Protein AF-A0A6N2KB76-F1 (afdb_monomer_lite)

Radius of gyration: 21.72 Å; chains: 1; bounding box: 55×26×52 Å

Secondary structure (DSSP, 8-state):
----S--------------------PPPSSPPPGGGS-----HHHHHGGGS-------PPPPP-

InterPro domains:
  IPR023213 Chloramphenicol acetyltransferase-like domain superfamily [G3DSA:3.30.559.10] (14-63)

Organism: Salix viminalis (NCBI:txid40686)

Foldseek 3Di:
DDDDDPPDDPPVDDDDDDDDPDDDDDDPPDDDPPVRPDDDQDPVNVVCVVPPDDDDDDDDDDDD

Structure (mmCIF, N/CA/C/O backbone):
data_AF-A0A6N2KB76-F1
#
_entry.id   AF-A0A6N2KB76-F1
#
loop_
_atom_site.group_PDB
_atom_site.id
_atom_site.type_symbol
_atom_site.label_atom_id
_atom_site.label_alt_id
_atom_site.label_comp_id
_atom_site.label_asym_id
_atom_site.label_entity_id
_atom_site.label_seq_id
_atom_site.pdbx_PDB_ins_code
_atom_site.Cartn_x
_atom_site.Cartn_y
_atom_site.Cartn_z
_atom_site.occupancy
_atom_site.B_iso_or_equiv
_atom_site.auth_seq_id
_atom_site.auth_comp_id
_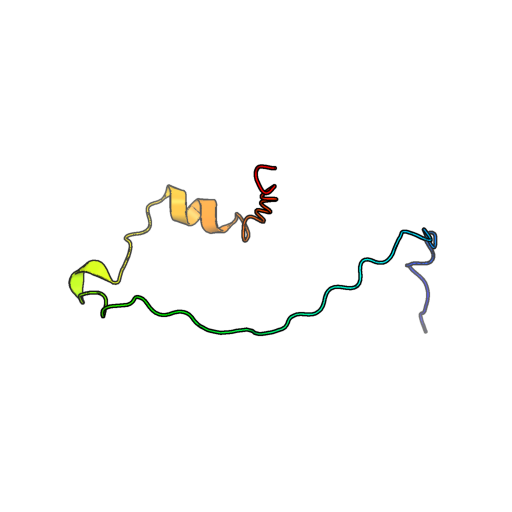atom_site.auth_asym_id
_atom_site.auth_atom_id
_atom_site.pdbx_PDB_model_num
ATOM 1 N N . MET A 1 1 ? 25.263 0.361 32.869 1.00 41.09 1 MET A N 1
ATOM 2 C CA . MET A 1 1 ? 25.814 1.599 32.285 1.00 41.09 1 MET A CA 1
ATOM 3 C C . MET A 1 1 ? 25.369 1.591 30.837 1.00 41.09 1 MET A C 1
ATOM 5 O O . MET A 1 1 ? 25.791 0.693 30.132 1.00 41.09 1 MET A O 1
ATOM 9 N N . GLU A 1 2 ? 24.420 2.385 30.374 1.00 37.97 2 GLU A N 1
ATOM 10 C CA . GLU A 1 2 ? 23.770 3.580 30.916 1.00 37.97 2 GLU A CA 1
ATOM 11 C C . GLU A 1 2 ? 22.258 3.461 30.699 1.00 37.97 2 GLU A C 1
ATOM 13 O O . GLU A 1 2 ? 21.800 2.991 29.659 1.00 37.97 2 GLU A O 1
ATOM 18 N N . ASN A 1 3 ? 21.510 3.861 31.724 1.00 39.06 3 ASN A N 1
ATOM 19 C CA . ASN A 1 3 ? 20.144 4.329 31.571 1.00 39.06 3 ASN A CA 1
ATOM 20 C C . ASN A 1 3 ? 20.192 5.817 31.175 1.00 39.06 3 ASN A C 1
ATOM 22 O O . ASN A 1 3 ? 21.229 6.460 31.306 1.00 39.06 3 ASN A O 1
ATOM 26 N N . ASP A 1 4 ? 19.022 6.347 30.823 1.00 47.00 4 ASP A N 1
ATOM 27 C CA . ASP A 1 4 ? 18.653 7.765 30.946 1.00 47.00 4 ASP A CA 1
ATOM 28 C C . ASP A 1 4 ? 18.814 8.643 29.702 1.00 47.00 4 ASP A C 1
ATOM 30 O O . ASP A 1 4 ? 19.611 9.574 29.676 1.00 47.00 4 ASP A O 1
ATOM 34 N N . PHE A 1 5 ? 17.921 8.473 28.720 1.00 46.94 5 PHE A N 1
ATOM 35 C CA . PHE A 1 5 ? 17.431 9.653 27.997 1.00 46.94 5 PHE A CA 1
ATOM 36 C C . PHE A 1 5 ? 16.028 9.493 27.408 1.00 46.94 5 PHE A C 1
ATOM 38 O O . PHE A 1 5 ? 15.846 9.741 26.235 1.00 46.94 5 PHE A O 1
ATOM 45 N N . PHE A 1 6 ? 15.022 9.106 28.196 1.00 46.91 6 PHE A N 1
ATOM 46 C CA . PHE A 1 6 ? 13.628 9.510 27.926 1.00 46.91 6 PHE A CA 1
ATOM 47 C C . PHE A 1 6 ? 12.851 9.601 29.249 1.00 46.91 6 PHE A C 1
ATOM 49 O O . PHE A 1 6 ? 11.800 8.994 29.430 1.00 46.91 6 PHE A O 1
ATOM 56 N N . VAL A 1 7 ? 13.375 10.374 30.207 1.00 48.12 7 VAL A N 1
ATOM 57 C CA . VAL A 1 7 ? 12.528 10.993 31.236 1.00 48.12 7 VAL A CA 1
ATOM 58 C C . VAL A 1 7 ? 12.041 12.307 30.641 1.00 48.12 7 VAL A C 1
ATOM 60 O O . VAL A 1 7 ? 12.745 13.311 30.638 1.00 48.12 7 VAL A O 1
ATOM 63 N N . GLY A 1 8 ? 10.842 12.266 30.074 1.00 41.12 8 GLY A N 1
ATOM 64 C CA . GLY A 1 8 ? 10.168 13.417 29.493 1.00 41.12 8 GLY A CA 1
ATOM 65 C C . GLY A 1 8 ? 8.668 13.181 29.512 1.00 41.12 8 GLY A C 1
ATOM 66 O O . GLY A 1 8 ? 8.102 12.730 28.528 1.00 41.12 8 GLY A O 1
ATOM 67 N N . SER A 1 9 ? 8.065 13.473 30.665 1.00 41.12 9 SER A N 1
ATOM 68 C CA . SER A 1 9 ? 6.630 13.698 30.872 1.00 41.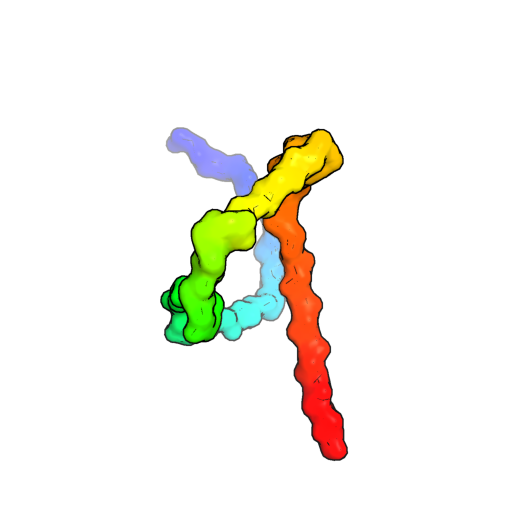12 9 SER A CA 1
ATOM 69 C C . SER A 1 9 ? 5.698 12.528 30.536 1.00 41.12 9 SER A C 1
ATOM 71 O O . SER A 1 9 ? 5.282 12.336 29.397 1.00 41.12 9 SER A O 1
ATOM 73 N N . LYS A 1 10 ? 5.246 11.811 31.576 1.00 49.03 10 LYS A N 1
ATOM 74 C CA . LYS A 1 10 ? 4.010 11.022 31.513 1.00 49.03 10 LYS A CA 1
ATOM 75 C C . LYS A 1 10 ? 2.850 11.991 31.270 1.00 49.03 10 LYS A C 1
ATOM 77 O O . LYS A 1 10 ? 2.275 12.536 32.208 1.00 49.03 10 LYS A O 1
ATOM 82 N N . VAL A 1 11 ? 2.532 12.240 30.004 1.00 59.88 11 VAL A N 1
ATOM 83 C CA . VAL A 1 11 ? 1.213 12.732 29.627 1.00 59.88 11 VAL A CA 1
ATOM 84 C C . VAL A 1 11 ? 0.294 11.552 29.908 1.00 59.88 11 VAL A C 1
ATOM 86 O O . VAL A 1 11 ? 0.358 10.547 29.203 1.00 59.88 11 VAL A O 1
ATOM 89 N N . GLU A 1 12 ? -0.505 11.615 30.974 1.00 56.84 12 GLU A N 1
ATOM 90 C CA . GLU A 1 12 ? -1.636 10.697 31.150 1.00 56.84 12 GLU A CA 1
ATOM 91 C C . GLU A 1 12 ? -2.687 11.040 30.088 1.00 56.84 12 GLU A C 1
ATOM 93 O O . GLU A 1 12 ? -3.721 11.648 30.346 1.00 56.84 12 GLU A O 1
ATOM 98 N N . GLY A 1 13 ? -2.339 10.734 28.840 1.00 64.81 13 GLY A N 1
ATOM 99 C CA . GLY A 1 13 ? -3.219 10.792 27.698 1.00 64.81 13 GLY A CA 1
ATOM 100 C C . GLY A 1 13 ? -4.135 9.583 27.741 1.00 64.81 13 GLY A C 1
ATOM 101 O O . GLY A 1 13 ? -3.725 8.485 28.119 1.00 64.81 13 GLY A O 1
ATOM 102 N N . ILE A 1 14 ? -5.386 9.799 27.357 1.00 68.94 14 ILE A N 1
ATOM 103 C CA . ILE A 1 14 ? -6.368 8.745 27.128 1.00 68.94 14 ILE A CA 1
ATOM 104 C C . ILE A 1 14 ? -5.706 7.674 26.246 1.00 68.94 14 ILE A C 1
ATOM 106 O O . ILE A 1 14 ? -5.308 7.959 25.116 1.00 68.94 14 ILE A O 1
ATOM 110 N N . ASN A 1 15 ? -5.542 6.459 26.774 1.00 78.06 15 ASN A N 1
ATOM 111 C CA . ASN A 1 15 ? -5.041 5.332 25.999 1.00 78.06 15 ASN A CA 1
ATOM 112 C C . ASN A 1 15 ? -6.216 4.777 25.189 1.00 78.06 15 ASN A C 1
ATOM 114 O O . ASN A 1 15 ? -7.195 4.301 25.763 1.00 78.06 15 ASN A O 1
ATOM 118 N N . MET A 1 16 ? -6.155 4.904 23.863 1.00 85.44 16 MET A N 1
ATOM 119 C CA . MET A 1 16 ? -7.110 4.225 22.995 1.00 85.44 16 MET A CA 1
ATOM 120 C C . MET A 1 16 ? -6.707 2.762 22.870 1.00 85.44 16 MET A C 1
ATOM 122 O O . MET A 1 16 ? -5.703 2.437 22.236 1.00 85.44 16 MET A O 1
ATOM 126 N N . GLU A 1 17 ? -7.528 1.880 23.431 1.00 90.38 17 GLU A N 1
ATOM 127 C CA . GLU A 1 17 ? -7.384 0.446 23.224 1.00 90.38 17 GLU A CA 1
ATOM 128 C C . GLU A 1 17 ? -7.820 0.086 21.799 1.00 90.38 17 GLU A C 1
ATOM 130 O O . GLU A 1 17 ? -8.991 0.188 21.434 1.00 90.38 17 GLU A O 1
ATOM 135 N N . ILE A 1 18 ? -6.853 -0.324 20.977 1.00 89.69 18 ILE A N 1
ATOM 136 C CA . ILE A 1 18 ? -7.073 -0.794 19.607 1.00 89.69 18 ILE A CA 1
ATOM 137 C C . ILE A 1 18 ? -6.642 -2.256 19.537 1.00 89.69 18 ILE A C 1
ATOM 139 O O . ILE A 1 18 ? -5.506 -2.594 19.868 1.00 89.69 18 ILE A O 1
ATOM 143 N N . GLN A 1 19 ? -7.531 -3.120 19.050 1.00 94.88 19 GLN A N 1
ATOM 144 C CA . GLN A 1 19 ? -7.231 -4.523 18.781 1.00 94.88 19 GLN A CA 1
ATOM 145 C C . GLN A 1 19 ? -7.265 -4.788 17.271 1.00 94.88 19 GLN A C 1
ATOM 147 O O . GLN A 1 19 ? -8.268 -4.533 16.608 1.00 94.88 19 GLN A O 1
ATOM 152 N N . ILE A 1 20 ? -6.177 -5.337 16.722 1.00 93.38 20 ILE A N 1
ATOM 153 C CA . ILE A 1 20 ? -6.144 -5.822 15.336 1.00 93.38 20 ILE A CA 1
ATOM 154 C C . ILE A 1 20 ? -6.825 -7.192 15.306 1.00 93.38 20 ILE A C 1
ATOM 156 O O . ILE A 1 20 ? -6.298 -8.155 15.858 1.00 93.38 20 ILE A O 1
ATOM 160 N N . ILE A 1 21 ? -7.996 -7.277 14.674 1.00 97.00 21 ILE A N 1
ATOM 161 C CA . ILE A 1 21 ? -8.799 -8.511 14.625 1.00 97.00 21 ILE A CA 1
ATOM 162 C C . ILE A 1 21 ? -8.228 -9.501 13.599 1.00 97.00 21 ILE A C 1
ATOM 164 O O . ILE A 1 21 ? -8.189 -10.705 13.844 1.00 97.00 21 ILE A O 1
ATOM 168 N N . SER A 1 22 ? -7.765 -9.004 12.450 1.00 97.06 22 SER A N 1
ATOM 169 C CA . SER A 1 22 ? -7.194 -9.823 11.381 1.00 97.06 22 SER A CA 1
ATOM 170 C C . SER A 1 22 ? -6.161 -9.049 10.560 1.00 97.06 22 SER A C 1
ATOM 172 O O . SER A 1 22 ? -6.134 -7.817 10.539 1.00 97.06 22 SER A O 1
ATOM 174 N N .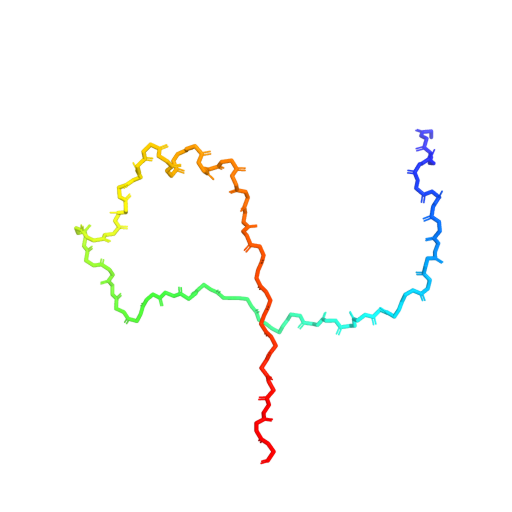 LYS A 1 23 ? -5.287 -9.794 9.878 1.00 96.81 23 LYS A N 1
ATOM 175 C CA . LYS A 1 23 ? -4.337 -9.282 8.889 1.00 96.81 23 LYS A CA 1
ATOM 176 C C . LYS A 1 23 ? -4.237 -10.298 7.763 1.00 96.81 23 LYS A C 1
ATOM 178 O O . LYS A 1 23 ? -3.874 -11.446 7.999 1.00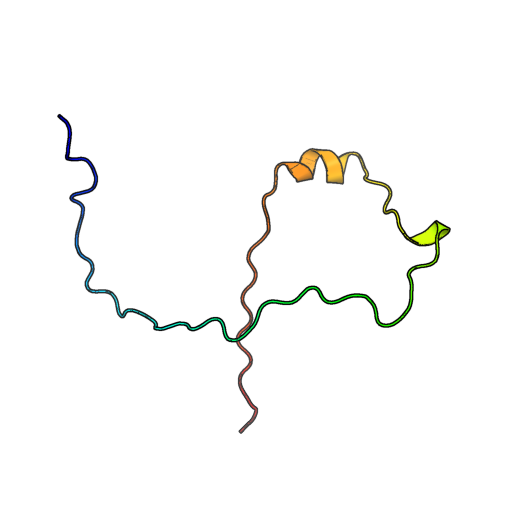 96.81 23 LYS A O 1
ATOM 183 N N . GLU A 1 24 ? -4.531 -9.871 6.546 1.00 96.88 24 GLU A N 1
ATOM 184 C CA . GLU A 1 24 ? -4.580 -10.749 5.380 1.00 96.88 24 GLU A CA 1
ATOM 185 C C . GLU A 1 24 ? -4.040 -10.058 4.124 1.00 96.88 24 GLU A C 1
ATOM 187 O O . GLU A 1 24 ? -3.987 -8.831 4.041 1.00 96.88 24 GLU A O 1
ATOM 192 N N . ILE A 1 25 ? -3.599 -10.858 3.149 1.00 96.69 25 ILE A N 1
ATOM 193 C CA . ILE A 1 25 ? -3.151 -10.373 1.840 1.00 96.69 25 ILE A CA 1
ATOM 194 C C . ILE A 1 25 ? -4.320 -10.507 0.869 1.00 96.69 25 ILE A C 1
ATOM 196 O O . ILE A 1 25 ? -4.627 -11.608 0.405 1.00 96.69 25 ILE A O 1
ATOM 200 N N . ILE A 1 26 ? -4.945 -9.383 0.529 1.00 95.56 26 ILE A N 1
ATOM 201 C CA . ILE A 1 26 ? -6.028 -9.349 -0.454 1.00 95.56 26 ILE A CA 1
ATOM 202 C C . ILE A 1 26 ? -5.438 -9.387 -1.865 1.00 95.56 26 ILE A C 1
ATOM 204 O O . ILE A 1 26 ? -4.658 -8.520 -2.258 1.00 95.56 26 ILE A O 1
ATOM 208 N N . LYS A 1 27 ? -5.812 -10.407 -2.638 1.00 94.94 27 LYS A N 1
ATOM 209 C CA . LYS A 1 27 ? -5.488 -10.519 -4.067 1.00 94.94 27 LYS A CA 1
ATOM 210 C C . LYS A 1 27 ? -6.605 -9.892 -4.905 1.00 94.94 27 LYS A C 1
ATOM 212 O O . LYS A 1 27 ? -7.742 -9.832 -4.439 1.00 94.94 27 LYS A O 1
ATOM 217 N N . PRO A 1 28 ? -6.327 -9.466 -6.149 1.00 94.44 28 PRO A N 1
ATOM 218 C CA . PRO A 1 28 ? -7.396 -9.084 -7.062 1.00 94.44 28 PRO A CA 1
ATOM 219 C C . PRO A 1 28 ? -8.345 -10.268 -7.292 1.00 94.44 28 PRO A C 1
ATOM 221 O O . PRO A 1 28 ? -7.909 -11.421 -7.331 1.00 94.44 28 PRO A O 1
ATOM 224 N N . SER A 1 29 ? -9.633 -9.985 -7.497 1.00 96.44 29 SER A N 1
ATOM 225 C CA . SER A 1 29 ? -10.658 -11.013 -7.734 1.00 96.44 29 SER A CA 1
ATOM 226 C C . SER A 1 29 ? -10.401 -11.854 -8.993 1.00 96.44 29 SER A C 1
ATOM 228 O O . SER A 1 29 ? -10.930 -12.955 -9.113 1.00 96.44 29 SER A O 1
ATOM 230 N N . ALA A 1 30 ? -9.581 -11.352 -9.923 1.00 94.88 30 ALA A N 1
ATOM 231 C CA . ALA A 1 30 ? -9.124 -12.059 -11.114 1.00 94.88 30 ALA A CA 1
ATOM 232 C C . ALA A 1 30 ? -7.598 -11.912 -11.289 1.00 94.88 30 ALA A C 1
ATOM 234 O O . ALA A 1 30 ? -7.041 -10.876 -10.912 1.00 94.88 30 ALA A O 1
ATOM 235 N N . PRO A 1 31 ? -6.904 -12.904 -11.882 1.00 93.44 31 PRO A N 1
ATOM 236 C CA . PRO A 1 31 ? -5.469 -12.810 -12.136 1.00 93.44 31 PRO A CA 1
ATOM 237 C C . PRO A 1 31 ? -5.133 -11.629 -13.051 1.00 93.44 31 PRO A C 1
ATOM 239 O O .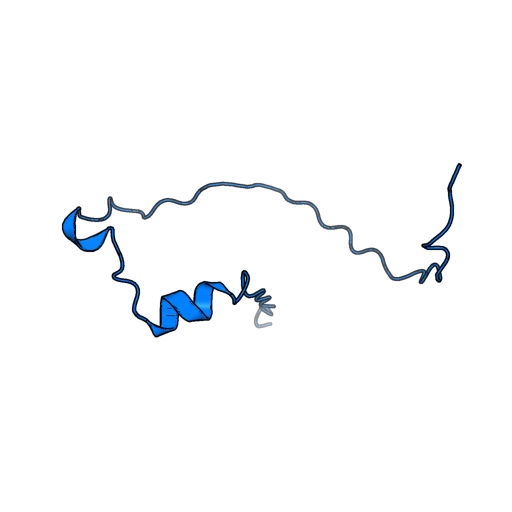 PRO A 1 31 ? -5.689 -11.505 -14.142 1.00 93.44 31 PRO A O 1
ATOM 242 N N . THR A 1 32 ? -4.190 -10.782 -12.637 1.00 94.81 32 THR A N 1
ATOM 243 C CA . THR A 1 32 ? -3.699 -9.685 -13.479 1.00 94.81 32 THR A CA 1
ATOM 244 C C . THR A 1 32 ? -3.024 -10.260 -14.734 1.00 94.81 32 THR A C 1
ATOM 246 O O . THR A 1 32 ? -2.061 -11.022 -14.593 1.00 94.81 32 THR A O 1
ATOM 249 N N . PRO A 1 33 ? -3.474 -9.912 -15.958 1.00 94.81 33 PRO A N 1
ATOM 250 C CA . PRO A 1 33 ? -2.839 -10.372 -17.191 1.00 94.81 33 PRO A CA 1
ATOM 251 C C . PRO A 1 33 ? -1.346 -10.030 -17.227 1.00 94.81 33 PRO A C 1
ATOM 253 O O . PRO A 1 33 ? -0.936 -8.962 -16.772 1.00 94.81 33 PRO A O 1
ATOM 256 N N . HIS A 1 34 ? -0.526 -10.911 -17.811 1.00 89.94 34 HIS A N 1
ATOM 257 C CA . HIS A 1 34 ? 0.940 -10.789 -17.780 1.00 89.94 34 HIS A CA 1
ATOM 258 C C . HIS A 1 34 ? 1.470 -9.430 -18.255 1.00 89.94 34 HIS A C 1
ATOM 260 O O . HIS A 1 34 ? 2.408 -8.900 -17.668 1.00 89.94 34 HIS A O 1
ATOM 266 N N . HIS A 1 35 ? 0.851 -8.847 -19.282 1.00 89.94 35 HIS A N 1
ATOM 267 C CA . HIS A 1 35 ? 1.269 -7.568 -19.858 1.00 89.94 35 HIS A CA 1
ATOM 268 C C . HIS A 1 35 ? 0.820 -6.335 -19.047 1.00 89.94 35 HIS A C 1
ATOM 270 O O . HIS A 1 35 ? 1.308 -5.242 -19.312 1.00 89.94 35 HIS A O 1
ATOM 276 N N . LEU A 1 36 ? -0.075 -6.493 -18.062 1.00 90.06 36 LEU A N 1
ATOM 277 C CA . LEU A 1 36 ? -0.571 -5.416 -17.184 1.00 90.06 36 LEU A CA 1
ATOM 278 C C . LEU A 1 36 ? -0.026 -5.511 -15.756 1.00 90.06 36 LEU A C 1
ATOM 280 O O . LEU A 1 36 ? -0.402 -4.729 -14.889 1.00 90.06 36 LEU A O 1
ATOM 284 N N . ARG A 1 37 ? 0.840 -6.490 -15.485 1.00 88.50 37 ARG A N 1
ATOM 285 C CA . ARG A 1 37 ? 1.328 -6.765 -14.131 1.00 88.50 37 ARG A CA 1
ATOM 286 C C . ARG A 1 37 ? 2.304 -5.709 -13.612 1.00 88.50 37 ARG A C 1
ATOM 288 O O . ARG A 1 37 ? 2.440 -5.559 -12.402 1.00 88.50 37 ARG A O 1
ATOM 295 N N . THR A 1 38 ? 2.987 -5.007 -14.509 1.00 90.38 38 THR A N 1
ATOM 296 C CA . THR A 1 38 ? 4.093 -4.118 -14.154 1.00 90.38 38 THR A CA 1
ATOM 297 C C . THR A 1 38 ? 3.766 -2.685 -14.539 1.00 90.38 38 THR A C 1
ATOM 299 O O . THR A 1 38 ? 3.492 -2.396 -15.703 1.00 90.38 38 THR A O 1
ATOM 302 N N . TYR A 1 39 ? 3.850 -1.781 -13.56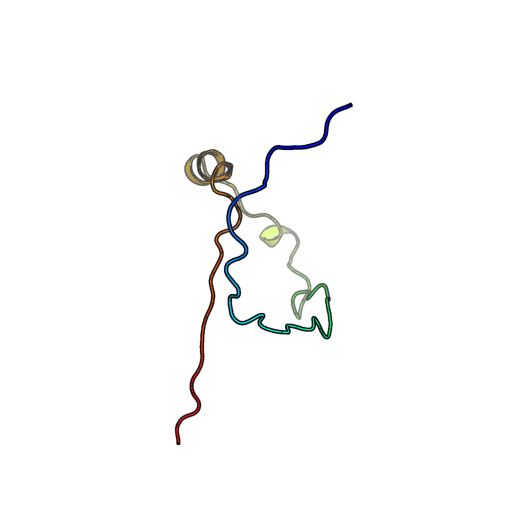6 1.00 88.69 39 TYR A N 1
ATOM 303 C CA . TYR A 1 39 ? 3.804 -0.345 -13.808 1.00 88.69 39 TYR A CA 1
ATOM 304 C C . TYR A 1 39 ? 5.196 0.170 -14.206 1.00 88.69 39 TYR A C 1
ATOM 306 O O . TYR A 1 39 ? 6.199 -0.203 -13.595 1.00 88.69 39 TYR A O 1
ATOM 314 N N . LYS A 1 40 ? 5.276 1.009 -15.245 1.00 90.75 40 LYS A N 1
ATOM 315 C CA . LYS A 1 40 ? 6.538 1.622 -15.686 1.00 90.75 40 LYS A CA 1
ATOM 316 C C . LYS A 1 40 ? 6.804 2.872 -14.850 1.00 90.75 40 LYS A C 1
ATOM 318 O O . LYS A 1 40 ? 6.155 3.888 -15.067 1.00 90.75 40 LYS A O 1
ATOM 323 N N . LEU A 1 41 ? 7.760 2.791 -13.928 1.00 90.06 41 LEU A N 1
ATOM 324 C CA . LEU A 1 41 ? 8.141 3.920 -13.079 1.00 90.06 41 LEU A CA 1
ATOM 325 C C . LEU A 1 41 ? 8.757 5.048 -13.909 1.00 90.06 41 LEU A C 1
ATOM 327 O O . LEU A 1 41 ? 9.753 4.848 -14.611 1.00 90.06 41 LEU A O 1
ATOM 331 N N . SER A 1 42 ? 8.180 6.239 -13.796 1.00 90.12 42 SER A N 1
ATOM 332 C CA . SER A 1 42 ? 8.734 7.460 -14.374 1.00 90.12 42 SER A CA 1
ATOM 333 C C . SER A 1 42 ? 9.899 8.000 -13.533 1.00 90.12 42 SER A C 1
ATOM 335 O O . SER A 1 42 ? 10.139 7.560 -12.408 1.00 90.12 42 SER A O 1
ATOM 337 N N . ALA A 1 43 ? 10.624 8.989 -14.064 1.00 90.31 43 ALA A N 1
ATOM 338 C CA . ALA A 1 43 ? 11.677 9.676 -13.313 1.00 90.31 43 ALA A CA 1
ATOM 339 C C . ALA A 1 43 ? 11.138 10.358 -12.040 1.00 90.31 43 ALA A C 1
ATOM 341 O O . ALA A 1 43 ? 11.818 10.376 -11.019 1.00 90.31 43 ALA A O 1
ATOM 342 N N . VAL A 1 44 ? 9.901 10.870 -12.084 1.00 89.38 44 VAL A N 1
ATOM 343 C CA . VAL A 1 44 ? 9.236 11.472 -10.919 1.00 89.38 44 VAL A CA 1
ATOM 344 C C . VAL A 1 44 ? 8.948 10.409 -9.861 1.00 89.38 44 VAL A C 1
ATOM 346 O O . VAL A 1 44 ? 9.258 10.635 -8.696 1.00 89.38 44 VAL A O 1
ATOM 349 N N . ASP A 1 45 ? 8.451 9.233 -10.259 1.00 87.31 45 ASP A N 1
ATOM 350 C CA . ASP A 1 45 ? 8.148 8.135 -9.326 1.00 87.31 45 ASP A CA 1
ATOM 351 C C . ASP A 1 45 ? 9.410 7.623 -8.610 1.00 87.31 45 ASP A C 1
ATOM 353 O O . ASP A 1 45 ? 9.363 7.264 -7.437 1.00 87.31 45 ASP A O 1
ATOM 357 N N . GLN A 1 46 ? 10.560 7.619 -9.292 1.00 86.06 46 GLN A N 1
ATOM 358 C CA . GLN A 1 46 ? 11.841 7.199 -8.709 1.00 86.06 46 GLN A CA 1
ATOM 359 C C . GLN A 1 46 ? 12.397 8.214 -7.704 1.00 86.06 46 GLN A C 1
ATOM 361 O O . GLN A 1 46 ? 12.978 7.820 -6.696 1.00 86.06 46 GLN A O 1
ATOM 366 N N . LEU A 1 47 ? 12.207 9.513 -7.949 1.00 84.25 47 LEU A N 1
ATOM 367 C CA . LEU A 1 47 ? 12.570 10.561 -6.989 1.00 84.25 47 LEU A CA 1
ATOM 368 C C . LEU A 1 47 ? 11.597 10.584 -5.804 1.00 84.25 47 LEU A C 1
ATOM 370 O O . LEU A 1 47 ? 12.011 10.775 -4.662 1.00 84.25 47 LEU A O 1
ATOM 374 N N . ALA A 1 48 ? 10.314 10.328 -6.069 1.00 79.38 48 ALA A N 1
ATOM 375 C CA . ALA A 1 48 ? 9.274 10.189 -5.059 1.00 79.38 48 ALA A CA 1
ATOM 376 C C . ALA A 1 48 ? 9.403 8.901 -4.234 1.00 79.38 48 ALA A C 1
ATOM 378 O O . ALA A 1 48 ? 8.754 8.802 -3.205 1.00 79.38 48 ALA A O 1
ATOM 379 N N . ALA A 1 49 ? 10.270 7.952 -4.600 1.00 63.88 49 ALA A N 1
ATOM 380 C CA . ALA A 1 49 ? 10.576 6.789 -3.762 1.00 63.88 49 ALA A CA 1
ATOM 381 C C . ALA A 1 49 ? 11.246 7.166 -2.421 1.00 63.88 49 ALA A C 1
ATOM 383 O O . ALA A 1 49 ? 11.342 6.331 -1.526 1.00 63.88 49 ALA A O 1
ATOM 384 N N . PHE A 1 50 ? 11.687 8.423 -2.260 1.00 61.31 50 PHE A N 1
ATOM 385 C CA . PHE A 1 50 ? 12.046 8.998 -0.958 1.00 61.31 50 PHE A CA 1
ATOM 386 C C . PHE A 1 50 ? 10.833 9.359 -0.084 1.00 61.31 50 PHE A C 1
ATOM 388 O O . PHE A 1 50 ? 10.991 9.555 1.121 1.00 61.31 50 PHE A O 1
ATOM 395 N N . ALA A 1 51 ? 9.634 9.469 -0.661 1.00 64.31 51 ALA A N 1
ATOM 396 C CA . ALA A 1 51 ? 8.400 9.643 0.087 1.00 64.31 51 ALA A CA 1
ATOM 397 C C . ALA A 1 51 ? 7.986 8.284 0.666 1.00 64.31 51 ALA A C 1
ATOM 399 O O . ALA A 1 51 ? 7.691 7.340 -0.063 1.00 64.31 51 ALA A O 1
ATOM 400 N N . ALA A 1 52 ? 8.019 8.186 1.993 1.00 68.69 52 ALA A N 1
ATOM 401 C CA . ALA A 1 52 ? 7.544 7.031 2.744 1.00 68.69 52 ALA A CA 1
ATOM 402 C C . ALA A 1 52 ? 6.052 6.740 2.483 1.00 68.69 52 ALA A C 1
ATOM 404 O O . ALA A 1 52 ? 5.343 7.548 1.879 1.00 68.69 52 ALA A O 1
ATOM 405 N N . ASP A 1 53 ? 5.567 5.607 2.999 1.00 80.88 53 ASP A N 1
ATOM 406 C CA . ASP A 1 53 ? 4.139 5.283 3.026 1.00 80.88 53 ASP A CA 1
ATOM 407 C C . ASP A 1 53 ? 3.330 6.470 3.570 1.00 80.88 53 ASP A C 1
ATOM 409 O O . ASP A 1 53 ? 3.576 6.954 4.677 1.00 80.88 53 ASP A O 1
ATOM 413 N N . ILE A 1 54 ? 2.369 6.955 2.780 1.00 88.25 54 ILE A N 1
ATOM 414 C CA . ILE A 1 54 ? 1.562 8.126 3.133 1.00 88.25 54 ILE A CA 1
ATOM 415 C C . ILE A 1 54 ? 0.397 7.661 4.019 1.00 88.25 54 ILE A C 1
ATOM 417 O O . ILE A 1 54 ? -0.492 6.960 3.523 1.00 88.25 54 ILE A O 1
ATOM 421 N N . PRO A 1 55 ? 0.350 8.035 5.313 1.00 90.06 55 PRO A N 1
ATOM 422 C CA . PRO A 1 55 ? -0.742 7.632 6.186 1.00 90.06 55 PRO A CA 1
ATOM 423 C C . PRO A 1 55 ? -2.020 8.404 5.835 1.00 90.06 55 PRO A C 1
ATOM 425 O O . PRO A 1 55 ? -2.020 9.632 5.760 1.00 90.06 55 PRO A O 1
ATOM 428 N N . ILE A 1 56 ? -3.131 7.686 5.657 1.00 91.75 56 ILE A N 1
ATOM 429 C CA . ILE A 1 56 ? -4.463 8.260 5.428 1.00 91.75 56 ILE A CA 1
ATOM 430 C C . ILE A 1 56 ? -5.448 7.606 6.404 1.00 91.75 56 ILE A C 1
ATOM 432 O O . ILE A 1 56 ? -5.492 6.383 6.514 1.00 91.75 56 ILE A O 1
ATOM 436 N N . ILE A 1 57 ? -6.249 8.420 7.101 1.00 93.31 57 ILE A N 1
ATOM 437 C CA . ILE A 1 57 ? -7.281 7.979 8.053 1.00 93.31 57 ILE A CA 1
ATOM 438 C C . ILE A 1 57 ? -8.620 8.591 7.627 1.00 93.31 57 ILE A C 1
ATOM 440 O O . ILE A 1 57 ? -8.717 9.806 7.466 1.00 93.31 57 ILE A O 1
ATOM 444 N N . LEU A 1 58 ? -9.652 7.761 7.454 1.00 93.00 58 LEU A N 1
ATOM 445 C CA . LEU A 1 58 ? -11.000 8.187 7.067 1.00 93.00 58 LEU A CA 1
ATOM 446 C C . LEU A 1 58 ? -12.016 7.791 8.144 1.00 93.00 58 LEU A C 1
ATOM 448 O O . LEU A 1 58 ? -12.184 6.609 8.434 1.00 93.00 58 LEU A O 1
ATOM 452 N N . PHE A 1 59 ? -12.726 8.776 8.699 1.00 93.50 59 PHE A N 1
ATOM 453 C CA . PHE A 1 59 ? -13.852 8.560 9.610 1.00 93.50 59 PHE A CA 1
ATOM 454 C C . PHE A 1 59 ? -15.167 8.686 8.838 1.00 93.50 59 PHE A C 1
ATOM 456 O O . PHE A 1 59 ? -15.463 9.742 8.280 1.00 93.50 59 PHE A O 1
ATOM 463 N N . LEU A 1 60 ? -15.956 7.612 8.800 1.00 92.94 60 LEU A N 1
ATOM 464 C CA . LEU A 1 60 ? -17.279 7.602 8.177 1.00 92.94 60 LEU A CA 1
ATOM 465 C C . LEU A 1 60 ? -18.348 7.701 9.267 1.00 92.94 60 LEU A C 1
ATOM 467 O O . LEU A 1 60 ? -18.424 6.836 10.138 1.00 92.94 60 LEU A O 1
ATOM 471 N N . PHE A 1 61 ? -19.179 8.742 9.218 1.00 90.62 61 PHE A N 1
ATOM 472 C CA . PHE A 1 61 ? -20.346 8.850 10.092 1.00 90.62 61 PHE A CA 1
ATOM 473 C C . PHE A 1 61 ? -21.558 8.200 9.415 1.00 90.62 61 PHE A C 1
ATOM 475 O O . PHE A 1 61 ? -21.809 8.480 8.240 1.00 90.62 61 PHE A O 1
ATOM 482 N N . PRO A 1 62 ? -22.330 7.355 10.117 1.00 83.62 62 PRO A N 1
ATOM 483 C CA . PRO A 1 62 ? -23.605 6.894 9.592 1.00 83.62 62 PRO A CA 1
ATOM 484 C C . PRO A 1 62 ? -24.579 8.075 9.490 1.00 83.62 62 PRO A C 1
ATOM 486 O O . PRO A 1 62 ? -24.634 8.930 10.378 1.00 83.62 62 PRO A O 1
ATOM 489 N N . TYR A 1 63 ? -25.356 8.118 8.407 1.00 76.12 63 TYR A N 1
ATOM 490 C CA . TYR A 1 63 ? -26.527 8.990 8.338 1.00 76.12 63 TYR A CA 1
ATOM 491 C C . TYR A 1 63 ? -27.550 8.506 9.376 1.00 76.12 63 TYR A C 1
ATOM 493 O O . TYR A 1 63 ? -27.766 7.300 9.503 1.00 76.12 63 TYR A O 1
ATOM 501 N N . ARG A 1 64 ? -28.090 9.446 10.162 1.00 62.25 64 ARG A N 1
ATOM 502 C CA . ARG A 1 64 ? -29.074 9.186 11.224 1.00 62.25 64 ARG A CA 1
ATOM 503 C C . ARG A 1 64 ? -30.398 8.675 10.679 1.00 62.25 64 ARG A C 1
ATOM 505 O O . ARG A 1 64 ? -30.834 9.218 9.641 1.00 62.25 64 ARG A O 1
#

Sequence (64 aa):
MENDFFVGSKVEGINMEIQIISKEIIKPSAPTPHHLRTYKLSAVDQLAAFAADIPIILFLFPYR

pLDDT: mean 79.44, std 18.53, range [37.97, 97.06]